Protein AF-A0A3M2CB53-F1 (afdb_monomer_lite)

Radius of gyration: 20.76 Å; chains: 1; bounding box: 62×19×57 Å

Structure (mmCIF, N/CA/C/O backbone):
data_AF-A0A3M2CB53-F1
#
_entry.id   AF-A0A3M2CB53-F1
#
loop_
_atom_site.group_PDB
_atom_site.id
_atom_site.type_symbol
_atom_site.label_atom_id
_atom_site.label_alt_id
_atom_site.label_comp_id
_atom_site.label_asym_id
_atom_site.label_entity_id
_atom_site.label_seq_id
_atom_site.pdbx_PDB_ins_code
_atom_site.Cartn_x
_atom_site.Cartn_y
_atom_site.Cartn_z
_atom_site.occupancy
_atom_site.B_iso_or_equiv
_atom_site.auth_seq_id
_atom_site.auth_comp_id
_atom_site.auth_asym_id
_atom_site.auth_atom_id
_atom_site.pdbx_PDB_model_num
ATOM 1 N N . LEU A 1 1 ? -6.567 4.080 5.392 1.00 82.69 1 LEU A N 1
ATOM 2 C CA . LEU A 1 1 ? -5.878 3.528 6.586 1.00 82.69 1 LEU A CA 1
ATOM 3 C C . LEU A 1 1 ? -5.841 4.485 7.779 1.00 82.69 1 LEU A C 1
ATOM 5 O O . LEU A 1 1 ? -6.418 4.121 8.788 1.00 82.69 1 LEU A O 1
ATOM 9 N N . ARG A 1 2 ? -5.282 5.708 7.690 1.00 85.88 2 ARG A N 1
ATOM 10 C CA . ARG A 1 2 ? -5.246 6.654 8.839 1.00 85.88 2 ARG A CA 1
ATOM 11 C C . ARG A 1 2 ? -6.603 6.887 9.526 1.00 85.88 2 ARG A C 1
ATOM 13 O O . ARG A 1 2 ? -6.674 6.978 10.743 1.00 85.88 2 ARG A O 1
ATOM 20 N N . HIS A 1 3 ? -7.687 6.973 8.753 1.00 85.81 3 HIS A N 1
ATOM 21 C CA . HIS A 1 3 ? -9.035 7.132 9.313 1.00 85.81 3 HIS A CA 1
ATOM 22 C C . HIS A 1 3 ? -9.537 5.876 10.041 1.00 85.81 3 HIS A C 1
ATOM 24 O O . HIS A 1 3 ? -10.179 6.003 11.075 1.00 85.81 3 HIS A O 1
ATOM 30 N N . LEU A 1 4 ? -9.205 4.682 9.542 1.00 86.06 4 LEU A N 1
ATOM 31 C CA . LEU A 1 4 ? -9.558 3.404 10.174 1.00 86.06 4 LEU A CA 1
ATOM 32 C C . LEU A 1 4 ? -8.786 3.194 11.473 1.00 86.06 4 LEU A C 1
ATOM 34 O O . LEU A 1 4 ? -9.340 2.730 12.459 1.00 86.06 4 LEU A O 1
ATOM 38 N N . GLU A 1 5 ? -7.520 3.599 11.480 1.00 87.94 5 GLU A N 1
ATOM 39 C CA . GLU A 1 5 ? -6.695 3.634 12.680 1.00 87.94 5 GLU A CA 1
ATOM 40 C C . GLU A 1 5 ? -7.312 4.540 13.750 1.00 87.94 5 GLU A C 1
ATOM 42 O O . GLU A 1 5 ? -7.526 4.102 14.878 1.00 87.94 5 GLU A O 1
ATOM 47 N N . ALA A 1 6 ? -7.686 5.771 13.388 1.00 87.62 6 ALA A N 1
ATOM 48 C CA . ALA A 1 6 ? -8.352 6.690 14.307 1.00 87.62 6 ALA A CA 1
ATOM 49 C C . ALA A 1 6 ? -9.688 6.134 14.837 1.00 87.62 6 ALA A C 1
ATOM 51 O O . ALA A 1 6 ? -9.962 6.251 16.031 1.00 87.62 6 ALA A O 1
ATOM 52 N N . ALA A 1 7 ? -10.497 5.507 13.977 1.00 85.94 7 ALA A N 1
ATOM 53 C CA . ALA A 1 7 ? -11.762 4.889 14.374 1.00 85.94 7 ALA A CA 1
ATOM 54 C C . ALA A 1 7 ? -11.550 3.720 15.349 1.00 85.94 7 ALA A C 1
ATOM 56 O O . ALA A 1 7 ? -12.217 3.652 16.381 1.00 85.94 7 ALA A O 1
ATOM 57 N N . LEU A 1 8 ? -10.567 2.855 15.083 1.00 87.88 8 LEU A N 1
ATOM 58 C CA . LEU A 1 8 ? -10.205 1.753 15.971 1.00 87.88 8 LEU A CA 1
ATOM 59 C C . LEU A 1 8 ? -9.732 2.259 17.343 1.00 87.88 8 LEU A C 1
ATOM 61 O O . LEU A 1 8 ? -10.190 1.763 18.368 1.00 87.88 8 LEU A O 1
ATOM 65 N N . PHE A 1 9 ? -8.879 3.287 17.386 1.00 88.38 9 PHE A N 1
ATOM 66 C CA . PHE A 1 9 ? -8.444 3.894 18.652 1.00 88.38 9 PHE A CA 1
ATOM 67 C C . PHE A 1 9 ? -9.581 4.569 19.427 1.00 88.38 9 PHE A C 1
ATOM 69 O O . PHE A 1 9 ? -9.538 4.622 20.655 1.00 88.38 9 PHE A O 1
ATOM 76 N N . ALA A 1 10 ? -10.597 5.073 18.728 1.00 86.62 10 ALA A N 1
ATOM 77 C CA . ALA A 1 10 ? -11.783 5.662 19.338 1.00 86.62 10 ALA A CA 1
ATOM 78 C C . ALA A 1 10 ? -12.809 4.619 19.816 1.00 86.62 10 ALA A C 1
ATOM 80 O O . ALA A 1 10 ? -13.815 5.011 20.402 1.00 86.62 10 ALA A O 1
ATOM 81 N N . THR A 1 11 ? -12.575 3.321 19.582 1.00 87.81 11 THR A N 1
ATOM 82 C CA . THR A 1 11 ? -13.500 2.230 19.921 1.00 87.81 11 THR A CA 1
ATOM 83 C C . THR A 1 11 ? -13.153 1.633 21.292 1.00 87.81 11 THR A C 1
ATOM 85 O O . THR A 1 11 ? -12.145 0.930 21.424 1.00 87.81 11 THR A O 1
ATOM 88 N N . PRO A 1 12 ? -13.955 1.876 22.347 1.00 83.94 12 PRO A N 1
ATOM 89 C C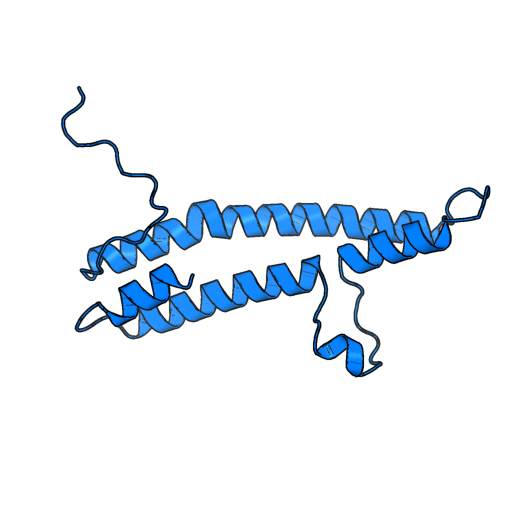A . PRO A 1 12 ? -13.680 1.331 23.671 1.00 83.94 12 PRO A CA 1
ATOM 90 C C . PRO A 1 12 ? -13.843 -0.192 23.683 1.00 83.94 12 PRO A C 1
ATOM 92 O O . PRO A 1 12 ? -14.872 -0.712 23.266 1.00 83.94 12 PRO A O 1
ATOM 95 N N . GLY A 1 13 ? -12.846 -0.915 24.195 1.00 83.00 13 GLY A N 1
ATOM 96 C CA . GLY A 1 13 ? -12.907 -2.378 24.290 1.00 83.00 13 GLY A CA 1
ATOM 97 C C . GLY A 1 13 ? -12.712 -3.111 22.959 1.00 83.00 13 GLY A C 1
ATOM 98 O O . GLY A 1 13 ? -13.051 -4.290 22.875 1.00 83.00 13 GLY A O 1
ATOM 99 N N . ALA A 1 14 ? -12.164 -2.441 21.938 1.00 86.88 14 ALA A N 1
ATOM 100 C CA . ALA A 1 14 ? -11.831 -3.074 20.669 1.00 86.88 14 ALA A CA 1
ATOM 101 C C . ALA A 1 14 ? -10.957 -4.322 20.867 1.00 86.88 14 ALA A C 1
ATOM 103 O O . ALA A 1 14 ? -9.962 -4.304 21.600 1.00 86.88 14 ALA A O 1
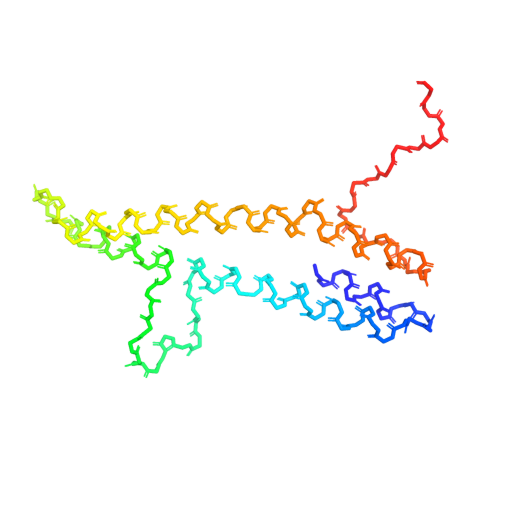ATOM 104 N N . ALA A 1 15 ? -11.333 -5.401 20.183 1.00 90.00 15 ALA A N 1
ATOM 105 C CA . ALA A 1 15 ? -10.641 -6.677 20.264 1.00 90.00 15 ALA A CA 1
ATOM 106 C C . ALA A 1 15 ? -9.190 -6.546 19.738 1.00 90.00 15 ALA A C 1
ATOM 108 O O . ALA A 1 15 ? -8.982 -5.909 18.696 1.00 90.00 15 ALA A O 1
ATOM 109 N N . PRO A 1 16 ? -8.173 -7.132 20.406 1.00 89.88 16 PRO A N 1
ATOM 110 C CA . PRO A 1 16 ? -6.774 -7.093 19.954 1.00 89.88 16 PRO A CA 1
ATOM 111 C C . PRO A 1 16 ? -6.568 -7.546 18.499 1.00 89.88 16 PRO A C 1
ATOM 113 O O . PRO A 1 16 ? -5.656 -7.082 17.809 1.00 89.88 16 PRO A O 1
ATOM 116 N N . GLU A 1 17 ? -7.440 -8.423 18.015 1.00 92.94 17 GLU A N 1
ATOM 117 C CA . GLU A 1 17 ? -7.458 -8.960 16.660 1.00 92.94 17 GLU A CA 1
ATOM 118 C C . GLU A 1 17 ? -7.684 -7.864 15.608 1.00 92.94 17 GLU A C 1
ATOM 120 O O . GLU A 1 17 ? -7.062 -7.904 14.546 1.00 92.94 17 GLU A O 1
ATOM 125 N N . LEU A 1 18 ? -8.480 -6.831 15.915 1.00 92.88 18 LEU A N 1
ATOM 126 C CA . LEU A 1 18 ? -8.725 -5.706 15.004 1.00 92.88 18 LEU A CA 1
ATOM 127 C C . LEU A 1 18 ? -7.452 -4.879 14.773 1.00 92.88 18 LEU A C 1
ATOM 129 O O . LEU A 1 18 ? -7.183 -4.442 13.654 1.00 92.88 18 LEU A O 1
ATOM 133 N N . PHE A 1 19 ? -6.609 -4.728 15.800 1.00 93.06 19 PHE A N 1
ATOM 134 C CA . PHE A 1 19 ? -5.306 -4.069 15.666 1.00 93.06 19 PHE A CA 1
ATOM 135 C C . PHE A 1 19 ? -4.328 -4.910 14.846 1.00 93.06 19 PHE A C 1
ATOM 137 O O . PHE A 1 19 ? -3.565 -4.378 14.036 1.00 93.06 19 PHE A O 1
ATOM 144 N N . ALA A 1 20 ? -4.330 -6.231 15.041 1.00 94.56 20 ALA A N 1
ATOM 145 C CA . ALA A 1 20 ? -3.525 -7.132 14.225 1.00 94.56 20 ALA A CA 1
ATOM 146 C C . ALA A 1 20 ? -3.940 -7.060 12.750 1.00 94.56 20 ALA A C 1
ATOM 148 O O . ALA A 1 20 ? -3.073 -6.920 11.885 1.00 94.56 20 ALA A O 1
ATOM 149 N N . ARG A 1 21 ? -5.247 -7.052 12.479 1.00 94.62 21 ARG A N 1
ATOM 150 C CA . ARG A 1 21 ? -5.787 -6.968 11.124 1.00 94.62 21 ARG A CA 1
ATOM 151 C C . ARG A 1 21 ? -5.498 -5.631 10.452 1.00 94.62 21 ARG A C 1
ATOM 153 O O . ARG A 1 21 ? -5.029 -5.616 9.317 1.00 94.62 21 ARG A O 1
ATOM 160 N N . LEU A 1 22 ? -5.642 -4.513 11.166 1.00 94.94 22 LEU A N 1
ATOM 161 C CA . LEU A 1 22 ? -5.242 -3.198 10.653 1.00 94.94 22 LEU A CA 1
ATOM 162 C C . LEU A 1 22 ? -3.757 -3.164 10.256 1.00 94.94 22 LEU A C 1
ATOM 164 O O . LEU A 1 22 ? -3.409 -2.622 9.206 1.00 94.94 22 LEU A O 1
ATOM 168 N N . ARG A 1 23 ? -2.875 -3.770 11.065 1.00 94.69 23 ARG A N 1
ATOM 169 C CA . ARG A 1 23 ? -1.443 -3.873 10.735 1.00 94.69 23 ARG A CA 1
ATOM 170 C C . ARG A 1 23 ? -1.192 -4.721 9.492 1.00 94.69 23 ARG A C 1
ATOM 172 O O . ARG A 1 23 ? -0.324 -4.363 8.704 1.00 94.69 23 ARG A O 1
ATOM 179 N N . GLN A 1 24 ? -1.937 -5.808 9.302 1.00 95.75 24 GLN A N 1
ATOM 180 C CA . GLN A 1 24 ? -1.836 -6.637 8.098 1.00 95.75 24 GLN A CA 1
ATOM 181 C C . GLN A 1 24 ? -2.254 -5.859 6.846 1.00 95.75 24 GLN A C 1
ATOM 183 O O . GLN A 1 24 ? -1.515 -5.859 5.866 1.00 95.75 24 GLN A O 1
ATOM 188 N N . LEU A 1 25 ? -3.368 -5.121 6.902 1.00 96.06 25 LEU A N 1
ATOM 189 C CA . LEU A 1 25 ? -3.818 -4.261 5.800 1.00 96.06 25 LEU A CA 1
ATOM 190 C C . LEU A 1 25 ? -2.795 -3.166 5.474 1.00 96.06 25 LEU A C 1
ATOM 192 O O . LEU A 1 25 ? -2.517 -2.891 4.308 1.00 96.06 25 LEU A O 1
ATOM 196 N N . ALA A 1 26 ? -2.202 -2.554 6.502 1.00 94.44 26 ALA A N 1
ATOM 197 C CA . ALA A 1 26 ? -1.149 -1.559 6.323 1.00 94.44 26 ALA A CA 1
ATOM 198 C C . ALA A 1 26 ? 0.123 -2.153 5.706 1.00 94.44 26 ALA A C 1
ATOM 200 O O . ALA A 1 26 ? 0.716 -1.530 4.826 1.00 94.44 26 ALA A O 1
ATOM 201 N N . ALA A 1 27 ? 0.518 -3.354 6.129 1.00 94.81 27 ALA A N 1
ATOM 202 C CA . ALA A 1 27 ? 1.660 -4.059 5.563 1.00 94.81 27 ALA A CA 1
ATOM 203 C C . ALA A 1 27 ? 1.422 -4.443 4.095 1.00 94.81 27 ALA A C 1
ATOM 205 O O . ALA A 1 27 ? 2.303 -4.219 3.270 1.00 94.81 27 ALA A O 1
ATOM 206 N N . ALA A 1 28 ? 0.229 -4.939 3.753 1.00 94.38 28 ALA A N 1
ATOM 207 C CA . ALA A 1 28 ? -0.143 -5.260 2.376 1.00 94.38 28 ALA A CA 1
ATOM 208 C C . ALA A 1 28 ? -0.109 -4.013 1.476 1.00 94.38 28 ALA A C 1
ATOM 210 O O . ALA A 1 28 ? 0.498 -4.025 0.408 1.00 94.38 28 ALA A O 1
ATOM 211 N N . ALA A 1 29 ? -0.685 -2.897 1.936 1.00 94.38 29 ALA A N 1
ATOM 212 C CA . ALA A 1 29 ? -0.637 -1.632 1.203 1.00 94.38 29 ALA A CA 1
ATOM 213 C C . ALA A 1 29 ? 0.803 -1.122 1.001 1.00 94.38 29 ALA A C 1
ATOM 215 O O . ALA A 1 29 ? 1.135 -0.608 -0.069 1.00 94.38 29 ALA A O 1
ATOM 216 N N . ALA A 1 30 ? 1.658 -1.262 2.020 1.00 92.12 30 ALA A N 1
ATOM 217 C CA . ALA A 1 30 ? 3.063 -0.877 1.937 1.00 92.12 30 ALA A CA 1
ATOM 218 C C . ALA A 1 30 ? 3.842 -1.756 0.946 1.00 92.12 30 ALA A C 1
ATOM 220 O O . ALA A 1 30 ? 4.587 -1.215 0.131 1.00 92.12 30 ALA A O 1
ATOM 221 N N . ASP A 1 31 ? 3.630 -3.075 0.963 1.00 92.06 31 ASP A N 1
ATOM 222 C CA . ASP A 1 31 ? 4.258 -4.015 0.026 1.00 92.06 31 ASP A CA 1
ATOM 223 C C . ASP A 1 31 ? 3.894 -3.703 -1.433 1.00 92.06 31 ASP A C 1
ATOM 225 O O . ASP A 1 31 ? 4.779 -3.593 -2.285 1.00 92.06 31 ASP A O 1
ATOM 229 N N . LEU A 1 32 ? 2.608 -3.449 -1.711 1.00 93.81 32 LEU A N 1
ATOM 230 C CA . LEU A 1 32 ? 2.152 -3.012 -3.034 1.00 93.81 32 LEU A CA 1
ATOM 231 C C . LEU A 1 32 ? 2.860 -1.719 -3.466 1.00 93.81 32 LEU A C 1
ATOM 233 O O . LEU A 1 32 ? 3.336 -1.619 -4.599 1.00 93.81 32 LEU A O 1
ATOM 237 N N . GLY A 1 33 ? 2.993 -0.746 -2.560 1.00 91.81 33 GLY A N 1
ATOM 238 C CA . GLY A 1 33 ? 3.758 0.478 -2.808 1.00 91.81 33 GLY A CA 1
ATOM 239 C C . GLY A 1 33 ? 5.219 0.189 -3.166 1.00 91.81 33 GLY A C 1
ATOM 240 O O . GLY A 1 33 ? 5.706 0.639 -4.203 1.00 91.81 33 GLY A O 1
ATOM 241 N N . THR A 1 34 ? 5.899 -0.632 -2.365 1.00 90.75 34 THR A N 1
ATOM 242 C CA . THR A 1 34 ? 7.292 -1.030 -2.598 1.00 90.75 34 THR A CA 1
ATOM 243 C C . THR A 1 34 ? 7.479 -1.760 -3.928 1.00 90.75 34 THR A C 1
ATOM 245 O O . THR A 1 34 ? 8.439 -1.485 -4.646 1.00 90.75 34 THR A O 1
ATOM 248 N N . ARG A 1 35 ? 6.568 -2.654 -4.319 1.00 91.56 35 ARG A N 1
ATOM 249 C CA . ARG A 1 35 ? 6.635 -3.347 -5.619 1.00 91.56 35 ARG A CA 1
ATOM 250 C C . ARG A 1 35 ? 6.441 -2.396 -6.797 1.00 91.56 35 ARG A C 1
ATOM 252 O O . ARG A 1 35 ? 7.084 -2.564 -7.839 1.00 91.56 35 ARG A O 1
ATOM 259 N N . LEU A 1 36 ? 5.575 -1.395 -6.639 1.00 92.88 36 LEU A N 1
ATOM 260 C CA . LEU A 1 36 ? 5.289 -0.418 -7.682 1.00 92.88 36 LEU A CA 1
ATOM 261 C C . LEU A 1 36 ? 6.459 0.545 -7.903 1.00 92.88 36 LEU A C 1
ATOM 263 O O . LEU A 1 36 ? 6.911 0.695 -9.039 1.00 92.88 36 LEU A O 1
ATOM 267 N N . THR A 1 37 ? 6.935 1.194 -6.839 1.00 89.56 37 THR A N 1
ATOM 268 C CA . THR A 1 37 ? 7.884 2.317 -6.934 1.00 89.56 37 THR A CA 1
ATOM 269 C C . THR A 1 37 ? 9.289 1.998 -6.439 1.00 89.56 37 THR A C 1
ATOM 271 O O . THR A 1 37 ? 10.208 2.768 -6.700 1.00 89.56 37 THR A O 1
ATOM 274 N N . GLY A 1 38 ? 9.479 0.865 -5.769 1.00 83.69 38 GLY A N 1
ATOM 275 C CA . GLY A 1 38 ? 10.711 0.532 -5.062 1.00 83.69 38 GLY A CA 1
ATOM 276 C C . GLY A 1 38 ? 10.675 0.981 -3.602 1.00 83.69 38 GLY A C 1
ATOM 277 O O . GLY A 1 38 ? 9.746 1.649 -3.146 1.00 83.69 38 GLY A O 1
ATOM 278 N N . ASP A 1 39 ? 11.702 0.580 -2.859 1.00 72.38 39 ASP A N 1
ATOM 279 C CA . ASP A 1 39 ? 11.917 0.955 -1.461 1.00 72.38 39 ASP A CA 1
ATOM 280 C C . ASP A 1 39 ? 12.900 2.140 -1.399 1.00 72.38 39 ASP A C 1
ATOM 282 O O . ASP A 1 39 ? 14.090 1.991 -1.698 1.00 72.38 39 ASP A O 1
ATOM 286 N N . GLU A 1 40 ? 12.412 3.323 -1.006 1.00 55.38 40 GLU A N 1
ATOM 287 C CA . GLU A 1 40 ? 13.229 4.545 -0.906 1.00 55.38 40 GLU A CA 1
ATOM 288 C C . GLU A 1 40 ? 14.381 4.423 0.111 1.00 55.38 40 GLU A C 1
ATOM 290 O O . GLU A 1 40 ? 15.394 5.120 -0.003 1.00 55.38 40 GLU A O 1
ATOM 295 N N . VAL A 1 41 ? 14.260 3.533 1.103 1.00 53.47 41 VAL A N 1
ATOM 296 C CA . VAL A 1 41 ? 15.269 3.333 2.152 1.00 53.47 41 VAL A CA 1
ATOM 297 C C . VAL A 1 41 ? 16.376 2.394 1.664 1.00 53.47 41 VAL A C 1
ATOM 299 O O . VAL A 1 41 ? 17.556 2.640 1.933 1.00 53.47 41 VAL A O 1
ATOM 302 N N . ARG A 1 42 ? 16.031 1.356 0.891 1.00 51.94 42 ARG A N 1
ATOM 303 C CA . ARG A 1 42 ? 16.997 0.376 0.355 1.00 51.94 42 ARG A CA 1
ATOM 304 C C . ARG A 1 42 ? 17.793 0.847 -0.856 1.00 51.94 42 ARG A C 1
ATOM 306 O O . ARG A 1 42 ? 18.901 0.350 -1.055 1.00 51.94 42 ARG A O 1
ATOM 313 N N . GLY A 1 43 ? 17.321 1.851 -1.597 1.00 49.38 43 GLY A N 1
ATOM 314 C CA . GLY A 1 43 ? 18.092 2.462 -2.692 1.00 49.38 43 GLY A CA 1
ATOM 315 C C . GLY A 1 43 ? 19.467 3.012 -2.266 1.00 49.38 43 GLY A C 1
ATOM 316 O O . GLY A 1 43 ? 20.338 3.223 -3.104 1.00 49.38 43 GLY A O 1
ATOM 317 N N . ARG A 1 44 ? 19.700 3.202 -0.957 1.00 47.53 44 ARG A N 1
ATOM 318 C CA . ARG A 1 44 ? 20.975 3.675 -0.390 1.00 47.53 44 ARG A CA 1
ATOM 319 C C . ARG A 1 44 ? 22.019 2.577 -0.142 1.00 47.53 44 ARG A C 1
ATOM 321 O O . ARG A 1 44 ? 23.167 2.922 0.124 1.00 47.53 44 ARG A O 1
ATOM 328 N N . LEU A 1 45 ? 21.654 1.292 -0.194 1.00 47.94 45 LEU A N 1
ATOM 329 C CA . LEU A 1 45 ? 22.503 0.191 0.298 1.00 47.94 45 LEU A CA 1
ATOM 330 C C . LEU A 1 45 ? 23.254 -0.611 -0.780 1.00 47.94 45 LEU A C 1
ATOM 332 O O . LEU A 1 45 ? 24.025 -1.492 -0.421 1.00 47.94 45 LEU A O 1
ATOM 336 N N . ASN A 1 46 ? 23.123 -0.287 -2.074 1.00 45.41 46 ASN A N 1
ATOM 337 C CA . ASN A 1 46 ? 23.902 -0.913 -3.165 1.00 45.41 46 ASN A CA 1
ATOM 338 C C . ASN A 1 46 ? 23.867 -2.464 -3.196 1.00 45.41 46 ASN A C 1
ATOM 340 O O . ASN A 1 46 ? 24.760 -3.102 -3.754 1.00 45.41 46 ASN A O 1
ATOM 344 N N . GLU A 1 47 ? 22.836 -3.087 -2.623 1.00 41.47 47 GLU A N 1
ATOM 345 C CA . GLU A 1 47 ? 22.568 -4.516 -2.795 1.00 41.47 47 GLU A CA 1
ATOM 346 C C . GLU A 1 47 ? 21.836 -4.758 -4.124 1.00 41.47 47 GLU A C 1
ATOM 348 O O . GLU A 1 47 ? 21.087 -3.885 -4.576 1.00 41.47 47 GLU A O 1
ATOM 353 N N . PRO A 1 48 ? 22.013 -5.927 -4.771 1.00 49.19 48 PRO A N 1
ATOM 354 C CA . PRO A 1 48 ? 21.249 -6.293 -5.958 1.00 49.19 48 PRO A CA 1
ATOM 355 C C . PRO A 1 48 ? 19.772 -6.509 -5.591 1.00 49.19 48 PRO A C 1
ATOM 357 O O . PRO A 1 48 ? 19.320 -7.630 -5.368 1.00 49.19 48 PRO A O 1
ATOM 360 N N . ALA A 1 49 ? 19.012 -5.420 -5.520 1.00 62.03 49 ALA A N 1
ATOM 361 C CA . ALA A 1 49 ? 17.566 -5.450 -5.399 1.00 62.03 49 ALA A CA 1
ATOM 362 C C . ALA A 1 49 ? 16.942 -5.801 -6.757 1.00 62.03 49 ALA A C 1
ATOM 364 O O . ALA A 1 49 ? 17.392 -5.342 -7.811 1.00 62.03 49 ALA A O 1
ATOM 365 N N . VAL A 1 50 ? 15.892 -6.625 -6.740 1.00 73.06 50 VAL A N 1
ATOM 366 C CA . VAL A 1 50 ? 15.058 -6.836 -7.926 1.00 73.06 50 VAL A CA 1
ATOM 367 C C . VAL A 1 50 ? 14.403 -5.492 -8.269 1.00 73.06 50 VAL A C 1
ATOM 369 O O . VAL A 1 50 ? 13.719 -4.948 -7.406 1.00 73.06 50 VAL A O 1
ATOM 372 N N . PRO A 1 51 ? 14.568 -4.959 -9.497 1.00 82.75 51 PRO A N 1
ATOM 373 C CA . PRO A 1 51 ? 13.987 -3.670 -9.854 1.00 82.75 51 PRO A CA 1
ATOM 374 C C . PRO A 1 51 ? 12.463 -3.678 -9.732 1.00 82.75 51 PRO A C 1
ATOM 376 O O . PRO A 1 51 ? 11.813 -4.625 -10.207 1.00 82.75 51 PRO A O 1
ATOM 379 N N . SER A 1 52 ? 11.918 -2.606 -9.163 1.00 91.06 52 SER A N 1
ATOM 380 C CA . SER A 1 52 ? 10.487 -2.323 -9.096 1.00 91.06 52 SER A CA 1
ATOM 381 C C . SER A 1 52 ? 9.876 -2.161 -10.488 1.00 91.06 52 SER A C 1
ATOM 383 O O . SER A 1 52 ? 10.574 -2.054 -11.506 1.00 91.06 52 SER A O 1
ATOM 385 N N . ILE A 1 53 ? 8.546 -2.128 -10.551 1.00 92.38 53 ILE A N 1
ATOM 386 C CA . ILE A 1 53 ? 7.823 -1.922 -11.811 1.00 92.38 53 ILE A CA 1
ATOM 387 C C . ILE A 1 53 ? 8.226 -0.580 -12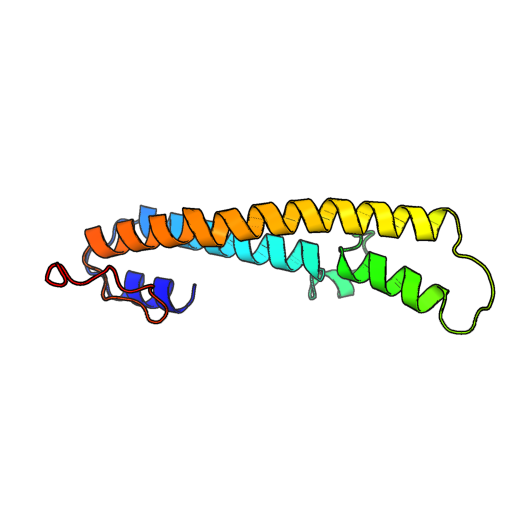.441 1.00 92.38 53 ILE A C 1
ATOM 389 O O . ILE A 1 53 ? 8.584 -0.539 -13.622 1.00 92.38 53 ILE A O 1
ATOM 393 N N . ALA A 1 54 ? 8.233 0.501 -11.655 1.00 91.62 54 ALA A N 1
ATOM 394 C CA . ALA A 1 54 ? 8.616 1.830 -12.122 1.00 91.62 54 ALA A CA 1
ATOM 395 C C . ALA A 1 54 ? 10.080 1.884 -12.581 1.00 91.62 54 ALA A C 1
ATOM 397 O O . ALA A 1 54 ? 10.374 2.460 -13.630 1.00 91.62 54 ALA A O 1
ATOM 398 N N . GLU A 1 55 ? 10.995 1.236 -11.856 1.00 89.44 55 GLU A N 1
ATOM 399 C CA . GLU A 1 55 ? 12.411 1.184 -12.231 1.00 89.44 55 GLU A CA 1
ATOM 400 C C . GLU A 1 55 ? 12.611 0.463 -13.565 1.00 89.44 55 GLU A C 1
ATOM 402 O O . GLU A 1 55 ? 13.334 0.956 -14.429 1.00 89.44 55 GLU A O 1
ATOM 407 N N . ARG A 1 56 ? 11.930 -0.666 -13.797 1.00 90.69 56 ARG A N 1
ATOM 408 C CA . ARG A 1 56 ? 12.022 -1.401 -15.073 1.00 90.69 56 ARG A CA 1
ATOM 409 C C . ARG A 1 56 ? 11.593 -0.553 -16.261 1.00 90.69 56 ARG A C 1
ATOM 411 O O . ARG A 1 56 ? 12.252 -0.593 -17.299 1.00 90.69 56 ARG A O 1
ATOM 418 N N . VAL A 1 57 ? 10.517 0.216 -16.111 1.00 90.88 57 VAL A N 1
ATOM 419 C CA . VAL A 1 57 ? 10.044 1.141 -17.149 1.00 90.88 57 VAL A CA 1
ATOM 420 C C . VAL A 1 57 ? 11.036 2.291 -17.328 1.00 90.88 57 VAL A C 1
ATOM 422 O O . VAL A 1 57 ? 11.462 2.566 -18.451 1.00 90.88 57 VAL A O 1
ATOM 425 N N . GLY A 1 58 ? 11.463 2.917 -16.229 1.00 88.06 58 GLY A N 1
ATOM 426 C CA . GLY A 1 58 ? 12.392 4.046 -16.232 1.00 88.06 58 GLY A CA 1
ATOM 427 C C . GLY A 1 58 ? 13.739 3.717 -16.877 1.00 88.06 58 GLY A C 1
ATOM 428 O O . GLY A 1 58 ? 14.232 4.500 -17.685 1.00 88.06 58 GLY A O 1
ATOM 429 N N . GLN A 1 59 ? 14.299 2.534 -16.609 1.00 87.00 59 GLN A N 1
ATOM 430 C CA . GLN A 1 59 ? 15.549 2.066 -17.222 1.00 87.00 59 GLN A CA 1
ATOM 431 C C . GLN A 1 59 ? 15.438 1.935 -18.748 1.00 87.00 59 GLN A C 1
ATOM 433 O O . GLN A 1 59 ? 16.373 2.263 -19.480 1.00 87.00 59 GLN A O 1
ATOM 438 N N . VAL A 1 60 ? 14.288 1.483 -19.255 1.00 88.06 60 VAL A N 1
ATOM 439 C CA . VAL A 1 60 ? 14.062 1.371 -20.702 1.00 88.06 60 VAL A CA 1
ATOM 440 C C . VAL A 1 60 ? 13.880 2.746 -21.330 1.00 88.06 60 VAL A C 1
ATOM 442 O O . VAL A 1 60 ? 14.521 3.030 -22.338 1.00 88.06 60 VAL A O 1
ATOM 445 N N . VAL A 1 61 ? 13.064 3.614 -20.725 1.00 86.88 61 VAL A N 1
ATOM 446 C CA . VAL A 1 61 ? 12.868 4.992 -21.201 1.00 86.88 61 VAL A CA 1
ATOM 447 C C . VAL A 1 61 ? 14.204 5.736 -21.227 1.00 86.88 61 VAL A C 1
ATOM 449 O O . VAL A 1 61 ? 14.586 6.259 -22.271 1.00 86.88 61 VAL A O 1
ATOM 452 N N . GLY A 1 62 ? 14.961 5.706 -20.128 1.00 83.94 62 GLY A N 1
ATOM 453 C CA . GLY A 1 62 ? 16.282 6.326 -20.026 1.00 83.94 62 GLY A CA 1
ATOM 454 C C . GLY A 1 62 ? 17.275 5.807 -21.066 1.00 83.94 62 GLY A C 1
ATOM 455 O O . GLY A 1 62 ? 17.985 6.599 -21.676 1.00 83.94 62 GLY A O 1
ATOM 456 N N . GLY A 1 63 ? 17.284 4.497 -21.329 1.00 80.69 63 GLY A N 1
ATOM 457 C CA . GLY A 1 63 ? 18.161 3.889 -22.332 1.00 80.69 63 GLY A CA 1
ATOM 458 C C . GLY A 1 63 ? 17.754 4.135 -23.790 1.00 80.69 63 GLY A C 1
ATOM 459 O O . GLY A 1 63 ? 18.554 3.881 -24.687 1.00 80.69 63 GLY A O 1
ATOM 460 N N . LEU A 1 64 ? 16.525 4.592 -24.046 1.00 85.19 64 LEU A N 1
ATOM 461 C CA . LEU A 1 64 ? 16.043 4.933 -25.388 1.00 85.19 64 LEU A CA 1
ATOM 462 C C . LEU A 1 64 ? 16.144 6.432 -25.683 1.00 85.19 64 LEU A C 1
ATOM 464 O O . LEU A 1 64 ? 16.300 6.809 -26.848 1.00 85.19 64 LEU A O 1
ATOM 468 N N . LEU A 1 65 ? 16.082 7.283 -24.654 1.00 80.62 65 LEU A N 1
ATOM 469 C CA . LEU A 1 65 ? 16.228 8.728 -24.801 1.00 80.62 65 LEU A CA 1
ATOM 470 C C . LEU A 1 65 ? 17.576 9.065 -25.460 1.00 80.62 65 LEU A C 1
ATOM 472 O O . LEU A 1 65 ? 18.641 8.688 -24.984 1.00 80.62 65 LEU A O 1
ATOM 476 N N . GLY A 1 66 ? 17.519 9.777 -26.588 1.00 70.06 66 GLY A N 1
ATOM 477 C CA . GLY A 1 66 ? 18.704 10.189 -27.350 1.00 70.06 66 GLY A CA 1
ATOM 478 C C . GLY A 1 66 ? 19.212 9.174 -28.381 1.00 70.06 66 GLY A C 1
ATOM 479 O O . GLY A 1 66 ? 20.187 9.467 -29.073 1.00 70.06 66 GLY A O 1
ATOM 480 N N . THR A 1 67 ? 18.553 8.022 -28.553 1.00 76.56 67 THR A N 1
ATOM 481 C CA . THR A 1 67 ? 18.938 7.009 -29.553 1.00 76.56 67 THR A CA 1
ATOM 482 C C . THR A 1 67 ? 17.847 6.819 -30.616 1.00 76.56 67 THR A C 1
ATOM 484 O O . THR A 1 67 ? 16.661 6.983 -30.345 1.00 76.56 67 THR A O 1
ATOM 487 N N . ARG A 1 68 ? 18.237 6.460 -31.849 1.00 78.44 68 ARG A N 1
ATOM 488 C CA . ARG A 1 68 ? 17.306 6.006 -32.912 1.00 78.44 68 ARG A CA 1
ATOM 489 C C . ARG A 1 68 ? 17.300 4.483 -33.072 1.00 78.44 68 ARG A C 1
ATOM 491 O O . ARG A 1 68 ? 16.769 3.963 -34.050 1.00 78.44 68 ARG A O 1
ATOM 498 N N . GLN A 1 69 ? 17.966 3.775 -32.164 1.00 82.19 69 GLN A N 1
ATOM 499 C CA . GLN A 1 69 ? 18.082 2.327 -32.235 1.00 82.19 69 GLN A CA 1
ATOM 500 C C . GLN A 1 69 ? 16.793 1.681 -31.714 1.00 82.19 69 GLN A C 1
ATOM 502 O O . GLN A 1 69 ? 16.180 2.197 -30.777 1.00 82.19 69 GLN A O 1
ATOM 507 N N . PRO A 1 70 ? 16.359 0.554 -32.301 1.00 83.69 70 PRO A N 1
ATOM 508 C CA . PRO A 1 70 ? 15.241 -0.195 -31.752 1.00 83.69 70 PRO A CA 1
ATOM 509 C C . PRO A 1 70 ? 15.593 -0.721 -30.348 1.00 83.69 70 PRO A C 1
ATOM 511 O O . PRO A 1 70 ? 16.768 -0.994 -30.082 1.00 83.69 70 PRO A O 1
ATOM 514 N N . PRO A 1 71 ? 14.595 -0.943 -29.468 1.00 85.50 71 PRO A N 1
ATOM 515 C CA . PRO A 1 71 ? 14.839 -1.504 -28.147 1.00 85.50 71 PRO A CA 1
ATOM 516 C C . PRO A 1 71 ? 15.622 -2.817 -28.219 1.00 85.50 71 PRO A C 1
ATOM 518 O O . PRO A 1 71 ? 15.406 -3.644 -29.110 1.00 85.50 71 PRO A O 1
ATOM 521 N N . THR A 1 72 ? 16.518 -3.055 -27.269 1.00 89.62 72 THR A N 1
ATOM 522 C CA . THR A 1 72 ? 17.241 -4.328 -27.179 1.00 89.62 72 THR A CA 1
ATOM 523 C C . THR A 1 72 ? 16.310 -5.456 -26.726 1.00 89.62 72 THR A C 1
ATOM 525 O O . THR A 1 72 ? 15.217 -5.230 -26.198 1.00 89.62 72 THR A O 1
ATOM 528 N N . ARG A 1 73 ? 16.746 -6.713 -26.892 1.00 90.00 73 ARG A N 1
ATOM 529 C CA . ARG A 1 73 ? 16.016 -7.874 -26.353 1.00 90.00 73 ARG A CA 1
ATOM 530 C C . ARG A 1 73 ? 15.817 -7.761 -24.837 1.00 90.00 73 ARG A C 1
ATOM 532 O O . ARG A 1 73 ? 14.738 -8.073 -24.347 1.00 90.00 73 ARG A O 1
ATOM 539 N N . THR A 1 74 ? 16.828 -7.275 -24.118 1.00 87.81 74 THR A N 1
ATOM 540 C CA . THR A 1 74 ? 16.773 -7.071 -22.665 1.00 87.81 74 THR A CA 1
ATOM 541 C C . THR A 1 74 ? 15.754 -6.000 -22.284 1.00 87.81 74 THR A C 1
ATOM 543 O O . THR A 1 74 ? 14.950 -6.230 -21.390 1.00 87.81 74 THR A O 1
ATOM 546 N N . GLN A 1 75 ? 15.721 -4.868 -22.996 1.00 90.12 75 GLN A N 1
ATOM 547 C CA . GLN A 1 75 ? 14.740 -3.806 -22.745 1.00 90.12 75 GLN A CA 1
ATOM 548 C C . GLN A 1 75 ? 13.302 -4.291 -22.965 1.00 90.12 75 GLN A C 1
ATOM 550 O O . GLN A 1 75 ? 12.449 -4.070 -22.109 1.00 90.12 75 GLN A O 1
ATOM 555 N N . ARG A 1 76 ? 13.037 -5.020 -24.061 1.00 92.19 76 ARG A N 1
ATOM 556 C CA . ARG A 1 76 ? 11.720 -5.641 -24.292 1.00 92.19 76 ARG A CA 1
ATOM 557 C C . ARG A 1 76 ? 11.332 -6.591 -23.162 1.00 92.19 76 ARG A C 1
ATOM 559 O O . ARG A 1 76 ? 10.228 -6.491 -22.640 1.00 92.19 76 ARG A O 1
ATOM 566 N N . ARG A 1 77 ? 12.261 -7.453 -22.738 1.00 91.81 77 ARG A N 1
ATOM 567 C CA . ARG A 1 77 ? 12.018 -8.394 -21.641 1.00 91.81 77 ARG A CA 1
ATOM 568 C C . ARG A 1 77 ? 11.715 -7.685 -20.317 1.00 91.81 77 ARG A C 1
ATOM 570 O O . ARG A 1 77 ? 10.843 -8.131 -19.581 1.00 91.81 77 ARG A O 1
ATOM 577 N N . SER A 1 78 ? 12.393 -6.576 -20.020 1.00 90.25 78 SER A N 1
ATOM 578 C CA . SER A 1 78 ? 12.101 -5.769 -18.828 1.00 90.25 78 SER A CA 1
ATOM 579 C C . SER A 1 78 ? 10.691 -5.177 -18.853 1.00 90.25 78 SER A C 1
ATOM 581 O O . SER A 1 78 ? 10.040 -5.167 -17.811 1.00 90.25 78 SER A O 1
ATOM 583 N N . LEU A 1 79 ? 10.205 -4.737 -20.020 1.00 92.56 79 LEU A N 1
ATOM 584 C CA . LEU A 1 79 ? 8.834 -4.236 -20.172 1.00 92.56 79 LEU A CA 1
ATOM 585 C C . LEU A 1 79 ? 7.784 -5.343 -20.037 1.00 92.56 79 LEU A C 1
ATOM 587 O O . LEU A 1 79 ? 6.748 -5.105 -19.428 1.00 92.56 79 LEU A O 1
ATOM 591 N N . GLU A 1 80 ? 8.046 -6.544 -20.559 1.00 94.50 80 GLU A N 1
ATOM 592 C CA . GLU A 1 80 ? 7.160 -7.703 -20.362 1.00 94.50 80 GLU A CA 1
ATOM 593 C C . GLU A 1 80 ? 6.993 -8.022 -18.874 1.00 94.50 80 GLU A C 1
ATOM 595 O O . GLU A 1 80 ? 5.871 -8.111 -18.388 1.00 94.50 80 GLU A O 1
ATOM 600 N N . ILE A 1 81 ? 8.107 -8.103 -18.135 1.00 92.12 81 ILE A N 1
ATOM 601 C CA . ILE A 1 81 ? 8.084 -8.349 -16.687 1.00 92.12 81 ILE A CA 1
ATOM 602 C C . ILE A 1 81 ? 7.328 -7.232 -15.960 1.00 92.12 81 ILE A C 1
ATOM 604 O O . ILE A 1 81 ? 6.509 -7.516 -15.093 1.00 92.12 81 ILE A O 1
ATOM 608 N N . ALA A 1 82 ? 7.583 -5.966 -16.313 1.00 92.12 82 ALA A N 1
ATOM 609 C CA . ALA A 1 82 ? 6.900 -4.830 -15.697 1.00 92.12 82 ALA A CA 1
ATOM 610 C C . ALA A 1 82 ? 5.386 -4.857 -15.956 1.00 92.12 82 ALA A C 1
ATOM 612 O O . ALA A 1 82 ? 4.611 -4.591 -15.044 1.00 92.12 82 ALA A O 1
ATOM 613 N N . ARG A 1 83 ? 4.963 -5.206 -17.178 1.00 95.44 83 ARG A N 1
ATOM 614 C CA . ARG A 1 83 ? 3.549 -5.338 -17.547 1.00 95.44 83 ARG A CA 1
ATOM 615 C C . ARG A 1 83 ? 2.864 -6.428 -16.730 1.00 95.44 83 ARG A C 1
ATOM 617 O O . ARG A 1 83 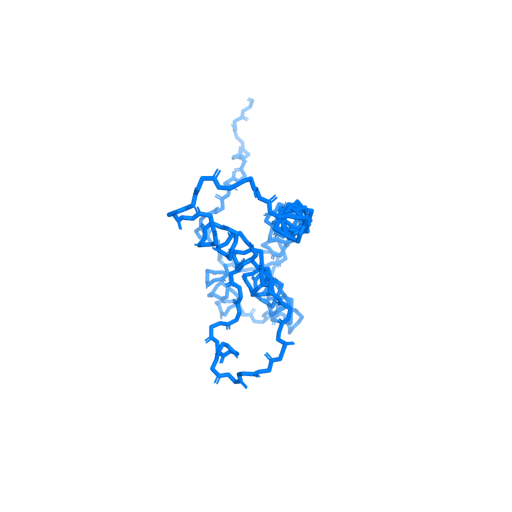? 1.805 -6.175 -16.166 1.00 95.44 83 ARG A O 1
ATOM 624 N N . ASP A 1 84 ? 3.452 -7.619 -16.689 1.00 95.62 84 ASP A N 1
ATOM 625 C CA . ASP A 1 84 ? 2.841 -8.773 -16.027 1.00 95.62 84 ASP A CA 1
ATOM 626 C C . ASP A 1 84 ? 2.754 -8.531 -14.508 1.00 95.62 84 ASP A C 1
ATOM 628 O O . ASP A 1 84 ? 1.692 -8.711 -13.915 1.00 95.62 84 ASP A O 1
ATOM 632 N N . ALA A 1 85 ? 3.817 -7.987 -13.904 1.00 92.81 85 ALA A N 1
ATOM 633 C CA . ALA A 1 85 ? 3.827 -7.600 -12.493 1.00 92.81 85 ALA A CA 1
ATOM 634 C C . ALA A 1 85 ? 2.829 -6.473 -12.173 1.00 92.81 85 ALA A C 1
ATOM 636 O O . ALA A 1 85 ? 2.224 -6.468 -11.104 1.00 92.81 85 ALA A O 1
ATOM 637 N N . PHE A 1 86 ? 2.632 -5.513 -13.083 1.00 95.12 86 PHE A N 1
ATOM 638 C CA . PHE A 1 86 ? 1.644 -4.447 -12.896 1.00 95.12 86 PHE A CA 1
ATOM 639 C C . PHE A 1 86 ? 0.205 -4.968 -12.958 1.00 95.12 86 PHE A C 1
ATOM 641 O O . PHE A 1 86 ? -0.648 -4.504 -12.200 1.00 95.12 86 PHE A O 1
ATOM 648 N N . ALA A 1 87 ? -0.072 -5.937 -13.834 1.00 96.69 87 ALA A N 1
ATOM 649 C CA . ALA A 1 87 ? -1.380 -6.579 -13.910 1.00 96.69 87 ALA A CA 1
ATOM 650 C C . ALA A 1 87 ? -1.715 -7.325 -12.608 1.00 96.69 87 ALA A C 1
ATOM 652 O O . ALA A 1 87 ? -2.808 -7.155 -12.070 1.00 96.69 87 ALA A O 1
ATOM 653 N N . GLU A 1 88 ? -0.754 -8.080 -12.073 1.00 95.81 88 GLU A N 1
ATOM 654 C CA . GLU A 1 88 ? -0.874 -8.762 -10.781 1.00 95.81 88 GLU A CA 1
ATOM 655 C C . GLU A 1 88 ? -1.086 -7.761 -9.634 1.00 95.81 88 GLU A C 1
ATOM 657 O O . GLU A 1 88 ? -2.086 -7.841 -8.921 1.00 95.81 88 GLU A O 1
ATOM 662 N N . LEU A 1 89 ? -0.233 -6.733 -9.538 1.00 96.38 89 LEU A N 1
ATOM 663 C CA . LEU A 1 89 ? -0.347 -5.672 -8.533 1.00 96.38 89 LEU A CA 1
ATOM 664 C C . LEU A 1 89 ? -1.711 -4.977 -8.570 1.00 96.38 89 LEU A C 1
ATOM 666 O O . LEU A 1 89 ? -2.290 -4.686 -7.528 1.00 96.38 89 LEU A O 1
ATOM 670 N N . THR A 1 90 ? -2.242 -4.713 -9.765 1.00 95.69 90 THR A N 1
ATOM 671 C CA . THR A 1 90 ? -3.561 -4.083 -9.923 1.00 95.69 90 THR A CA 1
ATOM 672 C C . THR A 1 90 ? -4.681 -4.996 -9.424 1.00 95.69 90 THR A C 1
ATOM 674 O O . THR A 1 90 ? -5.643 -4.507 -8.833 1.00 95.69 90 THR A O 1
ATOM 677 N N . SER A 1 91 ? -4.568 -6.309 -9.641 1.00 97.56 91 SER A N 1
ATOM 678 C CA . SER A 1 91 ? -5.524 -7.287 -9.114 1.00 97.56 91 SER A CA 1
ATOM 679 C C . SER A 1 91 ? -5.499 -7.329 -7.586 1.00 97.56 91 SER A C 1
ATOM 681 O O . SER A 1 91 ? -6.553 -7.312 -6.958 1.00 97.56 91 SER A O 1
ATOM 683 N N . GLU A 1 92 ? -4.312 -7.342 -6.981 1.00 95.88 92 GLU A N 1
ATOM 684 C CA . GLU A 1 92 ? -4.158 -7.339 -5.521 1.00 95.88 92 GLU A CA 1
ATOM 685 C C . GLU A 1 92 ? -4.635 -6.027 -4.891 1.00 95.88 92 GLU A C 1
ATOM 687 O O . GLU A 1 92 ? -5.351 -6.037 -3.892 1.00 95.88 92 GLU A O 1
ATOM 692 N N . LEU A 1 93 ? -4.299 -4.887 -5.503 1.00 95.56 93 LEU A N 1
ATOM 693 C CA . LEU A 1 93 ? -4.783 -3.582 -5.061 1.00 95.56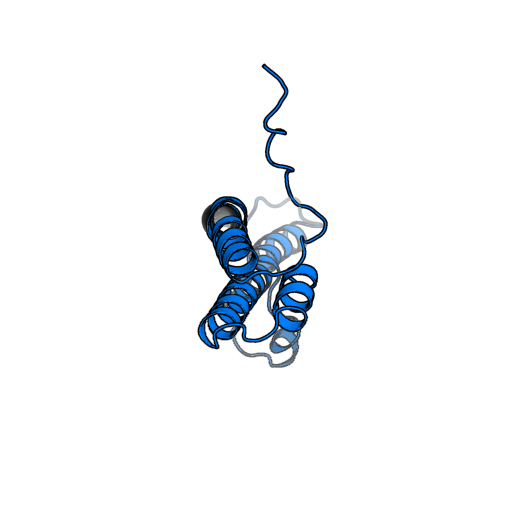 93 LEU A CA 1
ATOM 694 C C . LEU A 1 93 ? -6.311 -3.512 -5.117 1.00 95.56 93 LEU A C 1
ATOM 696 O O . LEU A 1 93 ? -6.930 -2.944 -4.221 1.00 95.56 93 LEU A O 1
ATOM 700 N N . ARG A 1 94 ? -6.923 -4.090 -6.156 1.00 95.94 94 ARG A N 1
ATOM 701 C CA . ARG A 1 94 ? -8.379 -4.171 -6.269 1.00 95.94 94 ARG A CA 1
ATOM 702 C C . ARG A 1 94 ? -8.979 -4.979 -5.125 1.00 95.94 94 ARG A C 1
ATOM 704 O O . ARG A 1 94 ? -9.865 -4.457 -4.466 1.00 95.94 94 ARG A O 1
ATOM 711 N N . ALA A 1 95 ? -8.470 -6.180 -4.860 1.00 96.44 95 ALA A N 1
ATOM 712 C CA . ALA A 1 95 ? -8.951 -7.012 -3.755 1.00 96.44 95 ALA A CA 1
ATOM 713 C C . ALA A 1 95 ? -8.826 -6.287 -2.402 1.00 96.44 95 ALA A C 1
ATOM 715 O O . ALA A 1 95 ? -9.769 -6.245 -1.615 1.00 96.44 95 ALA A O 1
ATOM 716 N N . LEU A 1 96 ? -7.701 -5.601 -2.169 1.00 94.88 96 LEU A N 1
ATOM 717 C CA . LEU A 1 96 ? -7.503 -4.818 -0.950 1.00 94.88 96 LEU A CA 1
ATOM 718 C C . LEU A 1 96 ? -8.551 -3.698 -0.796 1.00 94.88 96 LEU A C 1
ATOM 720 O O . LEU A 1 96 ? -9.030 -3.436 0.307 1.00 94.88 96 LEU A O 1
ATOM 724 N N . LEU A 1 97 ? -8.885 -3.010 -1.893 1.00 92.94 97 LEU A N 1
ATOM 725 C CA . LEU A 1 97 ? -9.816 -1.876 -1.900 1.00 92.94 97 LEU A CA 1
ATOM 726 C C . LEU A 1 97 ? -11.290 -2.291 -1.888 1.00 92.94 97 LEU A C 1
ATOM 728 O O . LEU A 1 97 ? -12.097 -1.609 -1.261 1.00 92.94 97 LEU A O 1
ATOM 732 N N . GLU A 1 98 ? -11.640 -3.348 -2.613 1.00 94.44 98 GLU A N 1
ATOM 733 C CA . GLU A 1 98 ? -13.025 -3.746 -2.879 1.00 94.44 98 GLU A CA 1
ATOM 734 C C . GLU A 1 98 ? -13.521 -4.836 -1.923 1.00 94.44 98 GLU A C 1
ATOM 736 O O . GLU A 1 98 ? -14.721 -4.888 -1.661 1.00 94.44 98 GLU A O 1
ATOM 741 N N . ASP A 1 99 ? -12.618 -5.631 -1.340 1.00 95.06 99 ASP A N 1
ATOM 742 C CA . ASP A 1 99 ? -12.979 -6.745 -0.460 1.00 95.06 99 ASP A CA 1
ATOM 743 C C . ASP A 1 99 ? -12.472 -6.523 0.974 1.00 95.06 99 ASP A C 1
ATOM 745 O O . ASP A 1 99 ? -13.262 -6.415 1.917 1.00 95.06 99 ASP A O 1
ATOM 749 N N . ASP A 1 100 ? -11.154 -6.404 1.154 1.00 93.94 100 ASP A N 1
ATOM 750 C CA . ASP A 1 100 ? -10.538 -6.444 2.485 1.00 93.94 100 ASP A CA 1
ATOM 751 C C . ASP A 1 100 ? -10.847 -5.205 3.337 1.00 93.94 100 ASP A C 1
ATOM 753 O O . ASP A 1 100 ? -11.163 -5.322 4.526 1.00 93.94 100 ASP A O 1
ATOM 757 N N . LEU A 1 101 ? -10.748 -4.006 2.751 1.00 92.56 101 LEU A N 1
ATOM 758 C CA . LEU A 1 101 ? -11.048 -2.759 3.457 1.00 92.56 101 LEU A CA 1
ATOM 759 C C . LEU A 1 101 ? -12.533 -2.651 3.839 1.00 92.56 101 LEU A C 1
ATOM 761 O O . LEU A 1 101 ? -12.795 -2.388 5.016 1.00 92.56 101 LEU A O 1
ATOM 765 N N . PRO A 1 102 ? -13.505 -2.900 2.936 1.00 91.50 102 PRO A N 1
ATOM 766 C CA . PRO A 1 102 ? -14.920 -2.924 3.306 1.00 91.50 102 PRO A CA 1
ATOM 767 C C . PRO A 1 102 ? -15.253 -3.971 4.373 1.00 91.50 102 PRO A C 1
ATOM 769 O O . PRO A 1 102 ? -16.032 -3.688 5.286 1.00 91.50 102 PRO A O 1
ATOM 772 N N . ALA A 1 103 ? -14.644 -5.160 4.308 1.00 93.12 103 ALA A N 1
ATOM 773 C CA . ALA A 1 103 ? -14.825 -6.186 5.332 1.00 93.12 103 ALA A CA 1
ATOM 774 C C . ALA A 1 103 ? -14.321 -5.713 6.705 1.00 93.12 103 ALA A C 1
ATOM 776 O O . ALA A 1 103 ? -15.023 -5.841 7.708 1.00 93.12 103 ALA A O 1
ATOM 777 N N . PHE A 1 104 ? -13.134 -5.105 6.754 1.00 93.31 104 PHE A N 1
ATOM 778 C CA . PHE A 1 104 ? -12.581 -4.567 7.995 1.00 93.31 104 PHE A CA 1
ATOM 779 C C . PHE A 1 104 ? -13.399 -3.391 8.551 1.00 93.31 104 PHE A C 1
ATOM 781 O O . PHE A 1 104 ? -13.584 -3.278 9.761 1.00 93.31 104 PHE A O 1
ATOM 788 N N . GLU A 1 105 ? -13.935 -2.531 7.685 1.00 88.69 105 GLU A N 1
ATOM 789 C CA . GLU A 1 105 ? -14.861 -1.468 8.089 1.00 88.69 105 GLU A CA 1
ATOM 790 C C . GLU A 1 105 ? -16.129 -2.025 8.743 1.00 88.69 105 GLU A C 1
ATOM 792 O O . GLU A 1 105 ? -16.559 -1.513 9.776 1.00 88.69 105 GLU A O 1
ATOM 797 N N . ALA A 1 106 ? -16.707 -3.094 8.191 1.00 90.25 106 ALA A N 1
ATOM 798 C CA . ALA A 1 106 ? -17.865 -3.754 8.788 1.00 90.25 106 ALA A CA 1
ATOM 799 C C . ALA A 1 106 ? -17.545 -4.353 10.171 1.00 90.25 106 ALA A C 1
ATOM 801 O O . ALA A 1 106 ? -18.358 -4.246 11.090 1.00 90.25 106 ALA A O 1
ATOM 802 N N . GLU A 1 107 ? -16.353 -4.936 10.341 1.00 90.81 107 GLU A N 1
ATOM 803 C CA . GLU A 1 107 ? -15.874 -5.449 11.632 1.00 90.81 107 GLU A CA 1
ATOM 804 C C . GLU A 1 107 ? -15.709 -4.329 12.674 1.00 90.81 107 GLU A C 1
ATOM 806 O O . GLU A 1 107 ? -16.134 -4.485 13.821 1.00 90.81 107 GLU A O 1
ATOM 811 N N . LEU A 1 108 ? -15.151 -3.178 12.280 1.00 89.44 108 LEU A N 1
ATOM 812 C CA . LEU A 1 108 ? -15.027 -2.004 13.152 1.00 89.44 108 LEU A CA 1
ATOM 813 C C . LEU A 1 108 ? -16.392 -1.462 13.585 1.00 89.44 108 LEU A C 1
ATOM 815 O O . LEU A 1 108 ? -16.594 -1.127 14.751 1.00 89.44 108 LEU A O 1
ATOM 819 N N . GLU A 1 109 ? -17.345 -1.398 12.665 1.00 88.19 109 GLU A N 1
ATOM 820 C CA . GLU A 1 109 ? -18.687 -0.887 12.949 1.00 88.19 109 GLU A CA 1
ATOM 821 C C . GLU A 1 109 ? -19.473 -1.828 13.861 1.00 88.19 109 GLU A C 1
ATOM 823 O O . GLU A 1 109 ? -20.132 -1.371 14.794 1.00 88.19 109 GLU A O 1
ATOM 828 N N . ALA A 1 110 ? -19.340 -3.143 13.670 1.00 89.06 110 ALA A N 1
ATOM 829 C CA . ALA A 1 110 ? -19.885 -4.133 14.596 1.00 89.06 110 ALA A CA 1
ATOM 830 C C . ALA A 1 110 ? -19.273 -4.015 16.005 1.00 89.06 110 ALA A C 1
ATOM 832 O O . ALA A 1 110 ? -19.943 -4.311 16.994 1.00 89.06 110 ALA A O 1
ATOM 833 N N . ALA A 1 111 ? -18.027 -3.541 16.103 1.00 88.19 111 ALA A N 1
ATOM 834 C CA . ALA A 1 111 ? -17.363 -3.227 17.365 1.00 88.19 111 ALA A CA 1
ATOM 835 C C . ALA A 1 111 ? -17.748 -1.848 17.947 1.00 88.19 111 ALA A C 1
ATOM 837 O O . ALA A 1 111 ? -17.286 -1.499 19.032 1.00 88.19 111 ALA A O 1
ATOM 838 N N . GLY A 1 112 ? -18.604 -1.073 17.271 1.00 86.69 112 GLY A N 1
ATOM 839 C CA . GLY A 1 112 ? -19.080 0.233 17.734 1.00 86.69 112 GLY A CA 1
ATOM 840 C C . GLY A 1 112 ? -18.169 1.410 17.376 1.00 86.69 112 GLY A C 1
ATOM 841 O O . GLY A 1 112 ? -18.279 2.470 17.996 1.00 86.69 112 GLY A O 1
ATOM 842 N N . ALA A 1 113 ? -17.270 1.243 16.402 1.00 86.38 113 ALA A N 1
ATOM 843 C CA . ALA A 1 113 ? -16.421 2.325 15.923 1.00 86.38 113 ALA A CA 1
ATOM 844 C C . ALA A 1 113 ? -17.243 3.456 15.272 1.00 86.38 113 ALA A C 1
ATOM 846 O O . ALA A 1 113 ? -18.262 3.193 14.629 1.00 86.38 113 ALA A O 1
ATOM 847 N N . PRO A 1 114 ? -16.805 4.722 15.391 1.00 81.12 114 PRO A N 1
ATOM 848 C CA . PRO A 1 114 ? -17.426 5.826 14.671 1.00 81.12 114 PRO A CA 1
ATOM 849 C C . PRO A 1 114 ? -17.177 5.710 13.155 1.00 81.12 114 PRO A C 1
ATOM 851 O O . PRO A 1 114 ? -16.101 5.262 12.745 1.00 81.12 114 PRO A O 1
ATOM 854 N N . PRO A 1 115 ? -18.112 6.188 12.313 1.00 74.81 115 PRO A N 1
ATOM 855 C CA . PRO A 1 115 ? -17.982 6.088 10.864 1.00 74.81 115 PRO A CA 1
ATOM 856 C C . PRO A 1 115 ? -16.781 6.882 10.338 1.00 74.81 115 PRO A C 1
ATOM 858 O O . PRO A 1 115 ? -16.547 8.032 10.723 1.00 74.81 115 PRO A O 1
ATOM 861 N N . THR A 1 116 ? -16.037 6.286 9.406 1.00 76.31 116 THR A N 1
ATOM 862 C CA . THR A 1 116 ? -14.877 6.904 8.755 1.00 76.31 116 THR A CA 1
ATOM 863 C C . THR A 1 116 ? -15.275 7.751 7.532 1.00 76.31 116 THR A C 1
ATOM 865 O O . THR A 1 116 ? -16.198 7.402 6.790 1.00 76.31 116 THR A O 1
ATOM 868 N N . PRO A 1 117 ? -14.584 8.878 7.260 1.00 69.06 117 PRO A N 1
ATOM 869 C CA . PRO A 1 117 ? -14.756 9.625 6.013 1.00 69.06 117 PRO A CA 1
ATOM 870 C C . PRO A 1 117 ? -14.319 8.799 4.794 1.00 69.06 117 PRO A C 1
ATOM 872 O O . PRO A 1 117 ? -13.272 8.156 4.836 1.00 69.06 117 PRO A O 1
ATOM 875 N N . GLY A 1 118 ? -15.075 8.877 3.692 1.00 64.88 118 GLY A N 1
ATOM 876 C CA . GLY A 1 118 ? -14.792 8.142 2.446 1.00 64.88 118 GLY A CA 1
ATOM 877 C C . GLY A 1 118 ? -15.654 6.895 2.222 1.00 64.88 118 GLY A C 1
ATOM 878 O O . GLY A 1 118 ? -15.525 6.258 1.182 1.00 64.88 118 GLY A O 1
ATOM 879 N N . ARG A 1 119 ? -16.564 6.583 3.153 1.00 63.59 119 ARG A N 1
ATOM 880 C CA . ARG A 1 119 ? -17.553 5.508 3.019 1.00 63.59 119 ARG A CA 1
ATOM 881 C C . ARG A 1 119 ? -18.460 5.749 1.805 1.00 63.59 119 ARG A C 1
ATOM 883 O O . ARG A 1 119 ? -19.036 6.833 1.675 1.00 63.59 119 ARG A O 1
ATOM 890 N N . ALA A 1 120 ? -18.667 4.734 0.966 1.00 55.12 120 ALA A N 1
ATOM 891 C CA . ALA A 1 120 ? -19.890 4.678 0.171 1.00 55.12 120 ALA A CA 1
ATOM 892 C C . ALA A 1 120 ? -21.043 4.536 1.173 1.00 55.12 120 ALA A C 1
ATOM 894 O O . ALA A 1 120 ? -21.138 3.528 1.872 1.00 55.12 120 ALA A O 1
ATOM 895 N N . LEU A 1 121 ? -21.853 5.585 1.340 1.00 46.81 121 LEU A N 1
ATOM 896 C CA . LEU A 1 121 ? -23.016 5.523 2.222 1.00 46.81 121 LEU A CA 1
ATOM 897 C C . LEU A 1 121 ? -23.883 4.332 1.783 1.00 46.81 121 LEU A C 1
ATOM 899 O O . LEU A 1 121 ? -24.211 4.262 0.594 1.00 46.81 121 LEU A O 1
ATOM 903 N N . PRO A 1 122 ? -24.275 3.412 2.685 1.00 48.00 122 PRO A N 1
ATOM 904 C CA . PRO A 1 122 ? -25.320 2.465 2.336 1.00 48.00 122 PRO A CA 1
ATOM 905 C C . PRO A 1 122 ? -26.566 3.263 1.919 1.00 48.00 122 PRO A C 1
ATOM 907 O O . PRO A 1 122 ? -26.811 4.339 2.488 1.00 48.00 122 PRO A O 1
ATOM 910 N N . PRO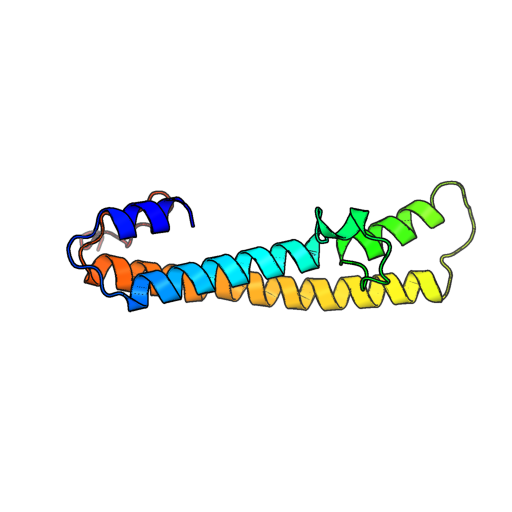 A 1 123 ? -27.347 2.792 0.927 1.00 48.47 123 PRO A N 1
ATOM 911 C CA . PRO A 1 123 ? -28.608 3.437 0.596 1.00 48.47 123 PRO A CA 1
ATOM 912 C C . PRO A 1 123 ? -29.442 3.536 1.872 1.00 48.47 123 PRO A C 1
ATOM 914 O O . PRO A 1 123 ? -29.522 2.585 2.657 1.00 48.47 123 PRO A O 1
ATOM 917 N N . ARG A 1 124 ? -30.010 4.719 2.122 1.00 48.50 124 ARG A N 1
ATOM 918 C CA . ARG A 1 124 ? -30.882 4.913 3.277 1.00 48.50 124 ARG A CA 1
ATOM 919 C C . ARG A 1 124 ? -32.028 3.916 3.158 1.00 48.50 124 ARG A C 1
ATOM 921 O O . ARG A 1 124 ? -32.683 3.855 2.121 1.00 48.50 124 ARG A O 1
ATOM 928 N N . ALA A 1 125 ? -32.278 3.154 4.220 1.00 52.34 125 ALA A N 1
ATOM 929 C CA . ALA A 1 125 ? -33.518 2.407 4.355 1.00 52.34 125 ALA A CA 1
ATOM 930 C C . ALA A 1 125 ? -34.669 3.429 4.356 1.00 52.34 125 ALA A C 1
ATOM 932 O O . ALA A 1 125 ? -34.936 4.061 5.377 1.00 52.34 125 ALA A O 1
ATOM 933 N N . GLY A 1 126 ? -35.258 3.683 3.187 1.00 47.16 126 GLY A N 1
ATOM 934 C CA . GLY A 1 126 ? -36.261 4.731 3.010 1.00 47.16 126 GLY A CA 1
ATOM 935 C C . GLY A 1 126 ? -36.497 5.208 1.576 1.00 47.16 126 GLY A C 1
ATOM 936 O O . GLY A 1 126 ? -37.561 5.767 1.334 1.00 47.16 126 GLY A O 1
ATOM 937 N N . ASP A 1 127 ? -35.590 4.955 0.631 1.00 43.44 127 ASP A N 1
ATOM 938 C CA . ASP A 1 127 ? -35.845 5.265 -0.783 1.00 43.44 127 ASP A CA 1
ATOM 939 C C . ASP A 1 127 ? -36.342 3.986 -1.481 1.00 43.44 127 ASP A C 1
ATOM 941 O O . ASP A 1 127 ? -35.592 3.017 -1.617 1.00 43.44 127 ASP A O 1
ATOM 945 N N . GLY A 1 128 ? -37.651 3.956 -1.764 1.00 43.31 128 GLY A N 1
ATOM 946 C CA . GLY A 1 128 ? -38.413 2.788 -2.230 1.00 43.31 128 GLY A CA 1
ATOM 947 C C . GLY A 1 128 ? -38.306 2.443 -3.709 1.00 43.31 128 GLY A C 1
ATOM 948 O O . GLY A 1 128 ? -37.597 3.145 -4.462 1.00 43.31 128 GLY A O 1
#

pLDDT: mean 82.95, std 15.51, range [41.47, 97.56]

Secondary structure (DSSP, 8-state):
-HHHHHHHHTSTT--HHHHHHHHHHHHHHHHHHHHHH--TTGGGS---PPPPHHHHHHHHHHHHTT--SPPPHHHHHHHHHHHHHHHHHHHHHHHIIIIIHHHHHHHHHHTTPPPPTT--PPPPTT--

Sequence (128 aa):
LRHLEAALFATPGAAPELFARLRQLAAAAADLGTRLTGDEVRGRLNEPAVPSIAERVGQVVGGLLGTRQPPTRTQRRSLEIARDAFAELTSELRALLEDDLPAFEAELEAAGAPPTPGRALPPRAGDG

Foldseek 3Di:
DVQLVVLQVVQPPRDVVLVVLVVVLVVLVVVLVCQAQNDPVCVPPPDPDDDHLVRLLVVLVVVCPPDPDDGDPSNVVSNVVSVVSVVVSVVSVCCSVPPSVVVSQVVSVVSVGDDGPPDPDDPPPPDD